Protein AF-A0A2D7KSW6-F1 (afdb_monomer)

pLDDT: mean 81.3, std 14.32, range [49.78, 95.94]

Radius of gyration: 23.63 Å; Cα contacts (8 Å, |Δi|>4): 72; chains: 1; bounding box: 65×26×35 Å

Mean predicted aligned error: 12.75 Å

Sequence (97 aa):
MSTINFFHNGEMIQIDESDPRHPNNDTTTPPVPPTEEESKAHELRTERNMELIETDWTQLPDVPDSIKNKYTTYRQELRDLSSVDGFPNVEMPTKPS

Secondary structure (DSSP, 8-state):
--EEEEEETTEEEEEETTSTTSTT-S---------HHHHHHHHHHHHHHHHHHHTGGGGSTTS-HHHHHHHHHHHHHHHHGGGSTTTTS-PPPPPP-

Structure (mmCIF, N/CA/C/O backbone):
data_AF-A0A2D7KSW6-F1
#
_entry.id   AF-A0A2D7KSW6-F1
#
loop_
_atom_site.group_PDB
_atom_site.id
_atom_site.type_symbol
_atom_site.label_atom_id
_atom_site.label_alt_id
_atom_site.label_comp_id
_atom_site.label_asym_id
_atom_site.label_entity_id
_atom_site.label_seq_id
_atom_site.pdbx_PDB_ins_code
_atom_site.Cartn_x
_atom_site.Cartn_y
_atom_site.Cartn_z
_atom_site.occupancy
_atom_site.B_iso_or_equiv
_atom_site.auth_seq_id
_atom_site.auth_comp_id
_atom_site.auth_asym_id
_atom_site.auth_atom_id
_atom_site.pdbx_PDB_model_num
ATOM 1 N N . MET A 1 1 ? -47.140 15.592 15.674 1.00 56.25 1 MET A N 1
ATOM 2 C CA . MET A 1 1 ? -46.507 14.319 15.283 1.00 56.25 1 MET A CA 1
ATOM 3 C C . MET A 1 1 ? -46.622 14.261 13.776 1.00 56.25 1 MET A C 1
ATOM 5 O O . MET A 1 1 ? -47.744 14.264 13.281 1.00 56.25 1 MET A O 1
ATOM 9 N N . SER A 1 2 ? -45.507 14.448 13.070 1.00 63.00 2 SER A N 1
ATOM 10 C CA . SER A 1 2 ? -45.495 14.530 11.608 1.00 63.00 2 SER A CA 1
ATOM 11 C C . SER A 1 2 ? -45.240 13.129 11.067 1.00 63.00 2 SER A C 1
ATOM 13 O O . SER A 1 2 ? -44.162 12.584 11.264 1.00 63.00 2 SER A O 1
ATOM 15 N N . THR A 1 3 ? -46.245 12.523 10.445 1.00 69.62 3 THR A N 1
ATOM 16 C CA . THR A 1 3 ? -46.170 11.154 9.918 1.00 69.62 3 THR A CA 1
ATOM 17 C C . THR A 1 3 ? -45.963 11.210 8.411 1.00 69.62 3 THR A C 1
ATOM 19 O O . THR A 1 3 ? -46.654 11.966 7.724 1.00 69.62 3 THR A O 1
ATOM 22 N N . ILE A 1 4 ? -45.034 10.411 7.883 1.00 70.00 4 ILE A N 1
ATOM 23 C CA . ILE A 1 4 ? -44.793 10.303 6.439 1.00 70.00 4 ILE A CA 1
ATOM 24 C C . ILE A 1 4 ? -45.295 8.940 5.956 1.00 70.00 4 ILE A C 1
ATOM 26 O O . ILE A 1 4 ? -45.103 7.919 6.615 1.00 70.00 4 ILE A O 1
ATOM 30 N N . ASN A 1 5 ? -45.957 8.919 4.798 1.00 78.06 5 ASN A N 1
ATOM 31 C CA . ASN A 1 5 ? -46.381 7.676 4.160 1.00 78.06 5 ASN A CA 1
ATOM 32 C C . ASN A 1 5 ? -45.243 7.126 3.292 1.00 78.06 5 ASN A C 1
ATOM 34 O O . ASN A 1 5 ? -44.769 7.817 2.389 1.00 78.06 5 ASN A O 1
ATOM 38 N N . PHE A 1 6 ? -44.849 5.881 3.536 1.00 69.44 6 PHE A N 1
ATOM 39 C CA . PHE A 1 6 ? -43.843 5.155 2.768 1.00 69.44 6 PHE A CA 1
ATOM 40 C C . PHE A 1 6 ? -44.455 3.913 2.124 1.00 69.44 6 PHE A C 1
ATOM 42 O O . PHE A 1 6 ? -45.229 3.194 2.747 1.00 69.44 6 PHE A O 1
ATOM 49 N N . PHE A 1 7 ? -44.096 3.640 0.872 1.00 64.00 7 PHE A N 1
ATOM 50 C CA . PHE A 1 7 ? -44.476 2.403 0.191 1.00 64.00 7 PHE A CA 1
ATOM 51 C C . PHE A 1 7 ? -43.414 1.329 0.449 1.00 64.00 7 PHE A C 1
ATOM 53 O O . PHE A 1 7 ? -42.261 1.496 0.049 1.00 64.00 7 PHE A O 1
ATOM 60 N N . HIS A 1 8 ? -43.795 0.213 1.076 1.00 63.00 8 HIS A N 1
ATOM 61 C CA . HIS A 1 8 ? -42.917 -0.942 1.283 1.00 63.00 8 HIS A CA 1
ATOM 62 C C . HIS A 1 8 ? -43.661 -2.242 0.955 1.00 63.00 8 HIS A C 1
ATOM 64 O O . HIS A 1 8 ? -44.750 -2.484 1.463 1.00 63.00 8 HIS A O 1
ATOM 70 N N . ASN A 1 9 ? -43.090 -3.072 0.074 1.00 61.66 9 ASN A N 1
ATOM 71 C CA . ASN A 1 9 ? -43.648 -4.365 -0.362 1.00 61.66 9 ASN A CA 1
ATOM 72 C C . ASN A 1 9 ? -45.110 -4.318 -0.852 1.00 61.66 9 ASN A C 1
ATOM 74 O O . ASN A 1 9 ? -45.858 -5.278 -0.696 1.00 61.66 9 ASN A O 1
ATOM 78 N N . GLY A 1 10 ? -45.510 -3.204 -1.472 1.00 74.19 10 GLY A N 1
ATOM 79 C CA . GLY A 1 10 ? -46.862 -3.015 -2.005 1.00 74.19 10 GLY A CA 1
ATOM 80 C C . GLY A 1 10 ? -47.887 -2.495 -0.994 1.00 74.19 10 GLY A C 1
ATOM 81 O O . GLY A 1 10 ? -49.043 -2.313 -1.367 1.00 74.19 10 GLY A O 1
ATOM 82 N N . GLU A 1 11 ? -47.477 -2.203 0.242 1.00 72.56 11 GLU A N 1
ATOM 83 C CA . GLU A 1 11 ? -48.334 -1.640 1.284 1.00 72.56 11 GLU A CA 1
ATOM 84 C C . GLU A 1 11 ? -47.872 -0.230 1.687 1.00 72.56 11 GLU A C 1
ATOM 86 O O . GLU A 1 11 ? -46.678 0.086 1.693 1.00 72.56 11 GLU A O 1
ATOM 91 N N . MET A 1 12 ? -48.844 0.633 1.993 1.00 72.62 12 MET A N 1
ATOM 92 C CA . MET A 1 12 ? -48.612 1.982 2.508 1.00 72.62 12 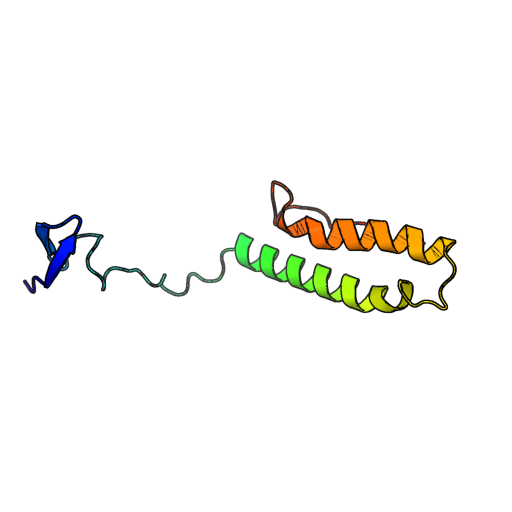MET A CA 1
ATOM 93 C C . MET A 1 12 ? -48.422 1.915 4.017 1.00 72.62 12 MET A C 1
ATOM 95 O O . MET A 1 12 ? -49.386 1.723 4.755 1.00 72.62 12 MET A O 1
ATOM 99 N N . ILE A 1 13 ? -47.187 2.103 4.470 1.00 76.19 13 ILE A N 1
ATOM 100 C CA . ILE A 1 13 ? -46.859 2.175 5.889 1.00 76.19 13 ILE A CA 1
ATOM 101 C C . ILE A 1 13 ? -46.728 3.633 6.329 1.00 76.19 13 ILE A C 1
ATOM 103 O O . ILE A 1 13 ? -46.120 4.463 5.653 1.00 76.19 13 ILE A O 1
ATOM 107 N N . GLN A 1 14 ? -47.319 3.946 7.477 1.00 76.69 14 GLN A N 1
ATOM 108 C CA . GLN A 1 14 ? -47.156 5.230 8.145 1.00 76.69 14 GLN A CA 1
ATOM 109 C C . GLN A 1 14 ? -45.995 5.125 9.117 1.00 76.69 14 GLN A C 1
ATOM 111 O O . GLN A 1 14 ? -46.070 4.368 10.084 1.00 76.69 14 GLN A O 1
ATOM 116 N N . ILE A 1 15 ? -44.932 5.876 8.849 1.00 68.31 15 ILE A N 1
ATOM 117 C CA . ILE A 1 15 ? -43.799 5.974 9.762 1.00 68.31 15 ILE A CA 1
ATOM 118 C C . ILE A 1 15 ? -43.842 7.331 10.450 1.00 68.31 15 ILE A C 1
ATOM 120 O O . ILE A 1 15 ? -43.928 8.387 9.815 1.00 68.31 15 ILE A O 1
ATOM 124 N N . ASP A 1 16 ? -43.865 7.276 11.774 1.00 72.19 16 ASP A N 1
ATOM 125 C CA . ASP A 1 16 ? -43.712 8.444 12.626 1.00 72.19 16 ASP A CA 1
ATOM 126 C C . ASP A 1 16 ? -42.225 8.793 12.765 1.00 72.19 16 ASP A C 1
ATOM 128 O O . ASP A 1 16 ? -41.349 7.964 12.523 1.0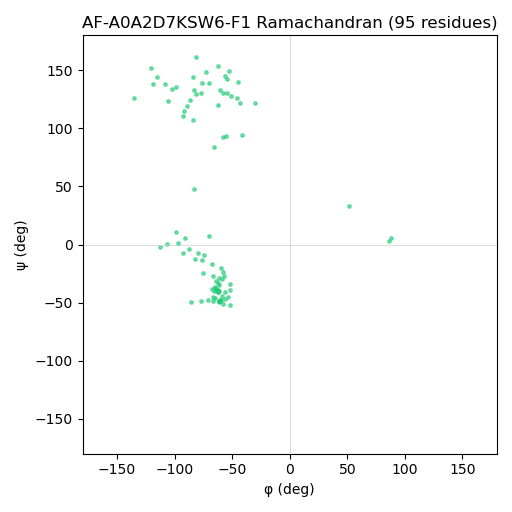0 72.19 16 ASP A O 1
ATOM 132 N N . GLU A 1 17 ? -41.940 10.019 13.184 1.00 65.94 17 GLU A N 1
ATOM 133 C CA . GLU A 1 17 ? -40.586 10.526 13.425 1.00 65.94 17 GLU A CA 1
ATOM 134 C C . GLU A 1 17 ? -39.828 9.713 14.497 1.00 65.94 17 GLU A C 1
ATOM 136 O O . GLU A 1 17 ? -38.600 9.705 14.523 1.00 65.94 17 GLU A O 1
ATOM 141 N N . SER A 1 18 ? -40.558 8.980 15.348 1.00 61.78 18 SER A N 1
ATOM 142 C CA . SER A 1 18 ? -40.015 8.039 16.335 1.00 61.78 18 SER A CA 1
ATOM 143 C C . SER A 1 18 ? -39.671 6.641 15.785 1.00 61.78 18 SER A C 1
ATOM 145 O O . SER A 1 18 ? -39.012 5.864 16.478 1.00 61.78 18 SER A O 1
ATOM 147 N N . ASP A 1 19 ? -40.098 6.295 14.564 1.00 66.44 19 ASP A N 1
ATOM 148 C CA . ASP A 1 19 ? -39.809 5.000 13.930 1.00 66.44 19 ASP A CA 1
ATOM 149 C C . ASP A 1 19 ? -38.364 4.994 13.414 1.00 66.44 19 ASP A C 1
ATOM 151 O O . ASP A 1 19 ? -38.044 5.926 12.685 1.00 66.44 19 ASP A O 1
ATOM 155 N N . PRO A 1 20 ? -37.524 3.970 13.701 1.00 63.88 20 PRO A N 1
ATOM 156 C CA . PRO A 1 20 ? -36.123 3.830 13.266 1.00 63.88 20 PRO A CA 1
ATOM 157 C C . PRO A 1 20 ? -35.929 3.554 11.761 1.00 63.88 20 PRO A C 1
ATOM 159 O O . PRO A 1 20 ? -34.806 3.373 11.310 1.00 63.88 20 PRO A O 1
ATOM 162 N N . ARG A 1 21 ? -36.991 3.615 10.949 1.00 64.69 21 ARG A N 1
ATOM 163 C CA . ARG A 1 21 ? -36.937 3.588 9.472 1.00 64.69 21 ARG A CA 1
ATOM 164 C C . ARG A 1 21 ? -37.358 4.903 8.803 1.00 64.69 21 ARG A C 1
ATOM 166 O O . ARG A 1 21 ? -37.363 4.989 7.578 1.00 64.69 21 ARG A O 1
ATOM 173 N N . HIS A 1 22 ? -37.759 5.908 9.583 1.00 66.38 22 HIS A N 1
ATOM 174 C CA . HIS A 1 22 ? -37.954 7.275 9.113 1.00 66.38 22 HIS A CA 1
ATOM 175 C C . HIS A 1 22 ? -36.724 7.787 8.334 1.00 66.38 22 HIS A C 1
ATOM 177 O O . HIS A 1 22 ? -35.623 7.769 8.860 1.00 66.38 22 HIS A O 1
ATOM 183 N N . PRO A 1 23 ? -36.864 8.314 7.107 1.00 61.56 23 PRO A N 1
ATOM 184 C CA . PRO A 1 23 ? -35.729 8.702 6.254 1.00 61.56 23 PRO A CA 1
ATOM 185 C C . PRO A 1 23 ? -34.801 9.742 6.901 1.00 61.56 23 PRO A C 1
ATOM 187 O O . PRO A 1 23 ? -33.639 9.839 6.534 1.00 61.56 23 PRO A O 1
ATOM 190 N N . ASN A 1 24 ? -35.309 10.517 7.866 1.00 58.69 24 ASN A N 1
ATOM 191 C CA . ASN A 1 24 ? -34.532 11.528 8.588 1.00 58.69 24 ASN A CA 1
ATOM 192 C C . ASN A 1 24 ? -33.902 10.991 9.883 1.00 58.69 24 ASN A C 1
ATOM 194 O O . ASN A 1 24 ? -33.160 11.718 10.534 1.00 58.69 24 ASN A O 1
ATOM 198 N N . ASN A 1 25 ? -34.236 9.762 10.291 1.00 54.94 25 ASN A N 1
ATOM 199 C CA . ASN A 1 25 ? -33.490 9.055 11.329 1.00 54.94 25 ASN A CA 1
ATOM 200 C C . ASN A 1 25 ? -32.326 8.265 10.761 1.00 54.94 25 ASN A C 1
ATOM 202 O O . ASN A 1 25 ? -31.632 7.629 11.565 1.00 54.94 25 ASN A O 1
ATOM 206 N N . ASP A 1 26 ? -32.186 8.241 9.421 1.00 54.75 26 ASP A N 1
ATOM 207 C CA . ASP A 1 26 ? -30.968 7.794 8.785 1.00 54.75 26 ASP A CA 1
ATOM 208 C C . ASP A 1 26 ? -29.927 8.727 9.355 1.00 54.75 26 ASP A C 1
ATOM 210 O O . ASP A 1 26 ? -29.746 9.886 8.969 1.00 54.75 26 ASP A O 1
ATOM 214 N N . THR A 1 27 ? -29.364 8.227 10.435 1.00 49.78 27 THR A N 1
ATOM 215 C CA . THR A 1 27 ? -28.222 8.743 11.104 1.00 49.78 27 THR A CA 1
ATOM 216 C C . THR A 1 27 ? -27.178 8.508 10.034 1.00 49.78 27 THR A C 1
ATOM 218 O O . THR A 1 27 ? -26.460 7.516 10.056 1.00 49.78 27 THR A O 1
ATOM 221 N N . THR A 1 28 ? -27.094 9.455 9.087 1.00 50.34 28 THR A N 1
ATOM 222 C CA . THR A 1 28 ? -25.814 10.053 8.764 1.00 50.34 28 THR A CA 1
ATOM 223 C C . THR A 1 28 ? -25.192 10.242 10.120 1.00 50.34 28 THR A C 1
ATOM 225 O O . THR A 1 28 ? -25.564 11.140 10.880 1.00 50.34 28 THR A O 1
ATOM 228 N N . THR A 1 29 ? -24.403 9.234 10.464 1.00 53.78 29 THR A N 1
ATOM 229 C CA . THR A 1 29 ? -23.580 9.113 11.636 1.00 53.78 29 THR A CA 1
ATOM 230 C C . THR A 1 29 ? -23.187 10.543 11.993 1.00 53.78 29 THR A C 1
ATOM 232 O O . THR A 1 29 ? -22.635 11.219 11.112 1.00 53.78 29 THR A O 1
ATOM 235 N N . PRO A 1 30 ? -23.492 11.076 13.204 1.00 52.44 30 PRO A N 1
ATOM 236 C CA . PRO A 1 30 ? -22.763 12.275 13.645 1.00 52.44 30 PRO A CA 1
ATOM 237 C C . PRO A 1 30 ? -21.297 11.990 13.320 1.00 52.44 30 PRO A C 1
ATOM 239 O O . PRO A 1 30 ? -20.967 10.818 13.461 1.00 52.44 30 PRO A O 1
ATOM 242 N N . PRO A 1 31 ? -20.448 12.914 12.824 1.00 57.75 31 PRO A N 1
ATOM 243 C CA . PRO A 1 31 ? -19.070 12.568 12.491 1.00 57.75 31 PRO A CA 1
ATOM 244 C C . PRO A 1 31 ? -18.443 11.972 13.748 1.00 57.75 31 PRO A C 1
ATOM 246 O O . PRO A 1 31 ? -18.019 12.695 14.648 1.00 57.75 31 PRO A O 1
ATOM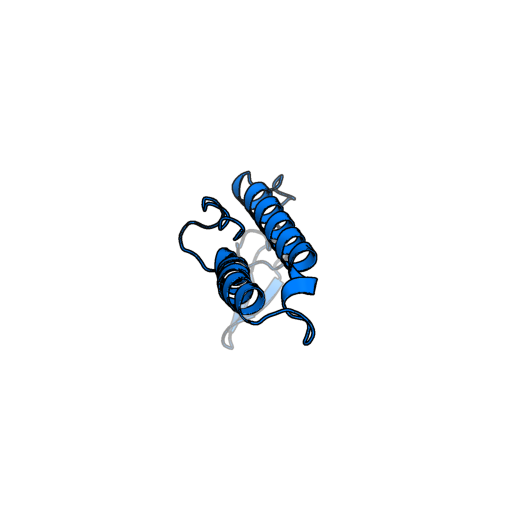 249 N N . VAL A 1 32 ? -18.499 10.644 13.858 1.00 56.16 32 VAL A N 1
ATOM 250 C CA . VAL A 1 32 ? -17.878 9.896 14.920 1.00 56.16 32 VAL A CA 1
ATOM 251 C C . VAL A 1 32 ? -16.436 10.261 14.637 1.00 56.16 32 VAL A C 1
ATOM 253 O O . VAL A 1 32 ? -16.009 10.114 13.483 1.00 56.16 32 VAL A O 1
ATOM 256 N N . PRO A 1 33 ? -15.724 10.888 15.592 1.00 58.06 33 PRO A N 1
ATOM 257 C CA . PRO A 1 33 ? -14.292 11.061 15.410 1.00 58.06 33 PRO A CA 1
ATOM 258 C C . PRO A 1 33 ? -13.788 9.701 14.930 1.00 58.06 33 PRO A C 1
ATOM 260 O O . PRO A 1 33 ? -14.201 8.717 15.554 1.00 58.06 33 PRO A O 1
ATOM 263 N N . PRO A 1 34 ? -13.069 9.637 13.788 1.00 60.84 34 PRO A N 1
ATOM 264 C CA . PRO A 1 34 ? -12.764 8.379 13.120 1.00 60.84 34 PRO A CA 1
ATOM 265 C C . PRO A 1 34 ? -12.370 7.391 14.196 1.00 60.84 34 PRO A C 1
ATOM 267 O O . PRO A 1 34 ? -11.511 7.706 15.029 1.00 60.84 34 PRO A O 1
ATOM 270 N N . THR A 1 35 ? -13.100 6.279 14.272 1.00 71.25 35 THR A N 1
ATOM 271 C CA . THR A 1 35 ? -12.808 5.288 15.309 1.00 71.25 35 THR A CA 1
ATOM 272 C C . THR A 1 35 ? -11.320 4.942 15.215 1.00 71.25 35 THR A C 1
ATOM 274 O O . THR A 1 35 ? -10.727 5.041 14.139 1.00 71.25 35 THR A O 1
ATOM 277 N N . GLU A 1 36 ? -10.670 4.595 16.326 1.00 77.62 36 GLU A N 1
ATOM 278 C CA . GLU A 1 36 ? -9.226 4.301 16.312 1.00 77.62 36 GLU A CA 1
ATOM 279 C C . GLU A 1 36 ? -8.874 3.261 15.227 1.00 77.62 36 GLU A C 1
ATOM 281 O O . GLU A 1 36 ? -7.864 3.381 14.532 1.00 77.62 36 GLU A O 1
ATOM 286 N N . GLU A 1 37 ? -9.790 2.319 14.986 1.00 80.81 37 GLU A N 1
ATOM 287 C CA . GLU A 1 37 ? -9.732 1.360 13.885 1.00 80.81 37 GLU A CA 1
ATOM 288 C C . GLU A 1 37 ? -9.832 2.020 12.499 1.00 80.81 37 GLU A C 1
ATOM 290 O O . GLU A 1 37 ? -9.029 1.718 11.622 1.00 80.81 37 GLU A O 1
ATOM 295 N N . GLU A 1 38 ? -10.752 2.956 12.265 1.00 84.31 38 GLU A N 1
ATOM 296 C CA . GLU A 1 38 ? -10.832 3.682 10.989 1.00 84.31 38 GLU A CA 1
ATOM 297 C C . GLU A 1 38 ? -9.594 4.543 10.707 1.00 84.31 38 GLU A C 1
ATOM 299 O O . GLU A 1 38 ? -9.131 4.573 9.563 1.00 84.31 38 GLU A O 1
ATOM 304 N N . SER A 1 39 ? -9.027 5.204 11.725 1.00 86.00 39 SER A N 1
ATOM 305 C CA . SER A 1 39 ? -7.775 5.962 11.571 1.00 86.00 39 SER A CA 1
ATOM 306 C C . SER A 1 39 ? -6.635 5.034 11.166 1.00 86.00 39 SER A C 1
ATOM 308 O O . SER A 1 39 ? -5.961 5.270 10.162 1.00 86.00 39 SER A O 1
ATOM 310 N N . LYS A 1 40 ? -6.482 3.912 11.877 1.00 87.62 40 LYS A N 1
ATOM 311 C CA . LYS A 1 40 ? -5.462 2.906 11.572 1.00 87.62 40 LYS A CA 1
ATOM 312 C C . LYS A 1 40 ? -5.657 2.292 10.185 1.00 87.62 40 LYS A C 1
ATOM 314 O O . LYS A 1 40 ? -4.700 2.117 9.437 1.00 87.62 40 LYS A O 1
ATOM 319 N N . ALA A 1 41 ? -6.899 2.014 9.795 1.00 88.81 41 ALA A N 1
ATOM 320 C CA . ALA A 1 41 ? -7.232 1.543 8.455 1.00 88.81 41 ALA A CA 1
ATOM 321 C C . ALA A 1 41 ? -6.861 2.559 7.371 1.00 88.81 41 ALA A C 1
ATOM 323 O O . ALA A 1 41 ? -6.387 2.177 6.297 1.00 88.81 41 ALA A O 1
ATOM 324 N N . HIS A 1 42 ? -7.089 3.846 7.627 1.00 90.31 42 HIS A N 1
ATOM 325 C CA . HIS A 1 42 ? -6.716 4.918 6.715 1.00 90.31 42 HIS A CA 1
ATOM 326 C C . HIS A 1 42 ? -5.191 5.044 6.581 1.00 90.31 42 HIS A C 1
ATOM 328 O O . HIS A 1 42 ? -4.680 5.125 5.460 1.00 90.31 42 HIS A O 1
ATOM 33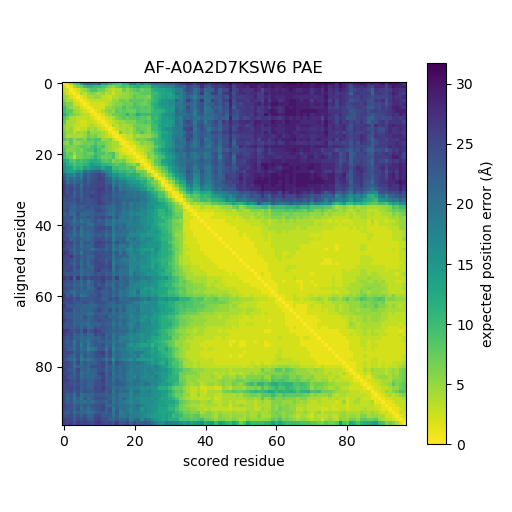4 N N . GLU A 1 43 ? -4.465 5.005 7.698 1.00 90.94 43 GLU A N 1
ATOM 335 C CA . GLU A 1 43 ? -2.998 5.011 7.730 1.00 90.94 43 GLU A CA 1
ATOM 336 C C . GLU A 1 43 ? -2.422 3.829 6.947 1.00 90.94 43 GLU A C 1
ATOM 338 O O . GLU A 1 43 ? -1.658 4.039 6.005 1.00 90.94 43 GLU A O 1
ATOM 343 N N . LEU A 1 44 ? -2.886 2.605 7.222 1.00 92.25 44 LEU A N 1
ATOM 344 C CA . LEU A 1 44 ? -2.398 1.397 6.551 1.00 92.25 44 LEU A CA 1
ATOM 345 C C . LEU A 1 44 ? -2.669 1.420 5.038 1.00 92.25 44 LEU A C 1
ATOM 347 O O . LEU A 1 44 ? -1.832 1.016 4.233 1.00 92.25 44 LEU A O 1
ATOM 351 N N . ARG A 1 45 ? -3.837 1.928 4.612 1.00 93.31 45 ARG A N 1
ATOM 352 C CA . ARG A 1 45 ? -4.156 2.113 3.181 1.00 93.31 45 ARG A CA 1
ATOM 353 C C . ARG A 1 45 ? -3.252 3.149 2.526 1.00 93.31 45 ARG A C 1
ATOM 355 O O . ARG A 1 45 ? -2.894 2.978 1.361 1.00 93.31 45 ARG A O 1
ATOM 362 N N . THR A 1 46 ? -2.919 4.212 3.252 1.00 93.94 46 THR A N 1
ATOM 363 C CA . THR A 1 46 ? -2.021 5.270 2.778 1.00 93.94 46 THR A CA 1
ATOM 364 C C . THR A 1 46 ? -0.610 4.725 2.608 1.00 93.94 46 THR A C 1
ATOM 366 O O . THR A 1 46 ? -0.033 4.878 1.535 1.00 93.94 46 THR A O 1
ATOM 369 N N . GLU A 1 47 ? -0.093 4.015 3.609 1.00 94.12 47 GLU A N 1
ATOM 370 C CA . GLU A 1 47 ? 1.225 3.377 3.573 1.00 94.12 47 GLU A CA 1
ATOM 371 C C . GLU A 1 47 ? 1.329 2.352 2.438 1.00 94.12 47 GLU A C 1
ATOM 373 O O . GLU A 1 47 ? 2.224 2.440 1.600 1.00 94.12 47 GLU A O 1
ATOM 378 N N . ARG A 1 48 ? 0.337 1.463 2.303 1.00 95.19 48 ARG A N 1
ATOM 379 C CA . ARG A 1 48 ? 0.243 0.527 1.172 1.00 95.19 48 ARG A CA 1
ATOM 380 C C . ARG A 1 48 ? 0.315 1.248 -0.177 1.00 95.19 48 ARG A C 1
ATOM 382 O O . ARG A 1 48 ? 0.990 0.787 -1.097 1.00 95.19 48 ARG A O 1
ATOM 389 N N . ASN A 1 49 ? -0.419 2.351 -0.331 1.00 95.50 49 ASN A N 1
ATOM 390 C CA . ASN A 1 49 ? -0.416 3.111 -1.580 1.00 95.50 49 ASN A CA 1
ATOM 391 C C . ASN A 1 49 ? 0.958 3.740 -1.849 1.00 95.50 49 ASN A C 1
ATOM 393 O O . ASN A 1 49 ? 1.407 3.723 -2.993 1.00 95.50 49 ASN A O 1
ATOM 397 N N . MET A 1 50 ? 1.628 4.252 -0.814 1.00 95.38 50 MET A N 1
ATOM 398 C CA . MET A 1 50 ? 2.985 4.793 -0.916 1.00 95.38 50 MET A CA 1
ATOM 399 C C . MET A 1 50 ? 3.982 3.726 -1.376 1.00 95.38 50 MET A C 1
ATOM 401 O O . MET A 1 50 ? 4.687 3.951 -2.357 1.00 95.38 50 MET A O 1
ATOM 405 N N . GLU A 1 51 ? 3.974 2.541 -0.762 1.00 94.75 51 GLU A N 1
ATOM 406 C CA . GLU A 1 51 ? 4.856 1.429 -1.150 1.00 94.75 51 GLU A CA 1
ATOM 407 C C . GLU A 1 51 ? 4.584 0.945 -2.582 1.00 94.75 51 GLU A C 1
ATOM 409 O O . GLU A 1 51 ? 5.508 0.674 -3.354 1.00 94.75 51 GLU A O 1
ATOM 414 N N . LEU A 1 52 ? 3.315 0.884 -3.001 1.00 95.25 52 LEU A N 1
ATOM 415 C CA . LEU A 1 52 ? 2.954 0.519 -4.376 1.00 95.25 52 LEU A CA 1
ATOM 416 C C . LEU A 1 52 ? 3.456 1.522 -5.422 1.00 95.25 52 LEU A C 1
ATOM 418 O O . LEU A 1 52 ? 3.722 1.098 -6.550 1.00 95.25 52 LEU A O 1
ATOM 422 N N . ILE A 1 53 ? 3.545 2.808 -5.065 1.00 95.94 53 ILE A N 1
ATOM 423 C CA . ILE A 1 53 ? 4.093 3.878 -5.911 1.00 95.94 53 ILE A CA 1
ATOM 424 C C . ILE A 1 53 ? 5.621 3.810 -5.912 1.00 95.94 53 ILE A C 1
ATOM 426 O O . ILE A 1 53 ? 6.233 3.813 -6.979 1.00 95.94 53 ILE A O 1
ATOM 430 N N . GLU A 1 54 ? 6.246 3.702 -4.738 1.00 95.25 54 GLU A N 1
ATOM 431 C CA . GLU A 1 54 ? 7.705 3.645 -4.609 1.00 95.25 54 GLU A CA 1
ATOM 432 C C . GLU A 1 54 ? 8.289 2.428 -5.330 1.00 95.25 54 GLU A C 1
ATOM 434 O O . GLU A 1 54 ? 9.363 2.501 -5.923 1.00 95.25 54 GLU A O 1
ATOM 439 N N . THR A 1 55 ? 7.572 1.307 -5.324 1.00 95.00 55 THR A N 1
ATOM 440 C CA . THR A 1 55 ? 7.997 0.074 -5.997 1.00 95.00 55 THR A CA 1
ATOM 441 C C . THR A 1 55 ? 7.500 -0.045 -7.435 1.00 95.00 55 THR A C 1
ATOM 443 O O . THR A 1 55 ? 7.741 -1.070 -8.076 1.00 95.00 55 THR A O 1
ATOM 446 N N . ASP A 1 56 ? 6.843 0.977 -7.993 1.00 94.12 56 ASP A N 1
ATOM 447 C CA . ASP A 1 56 ? 6.265 0.882 -9.336 1.00 94.12 56 ASP A CA 1
ATOM 448 C C . ASP A 1 56 ? 7.327 0.714 -10.431 1.00 94.12 56 ASP A C 1
ATOM 450 O O . ASP A 1 56 ? 7.162 -0.104 -11.340 1.00 94.12 56 ASP A O 1
ATOM 454 N N . TRP A 1 57 ? 8.481 1.374 -10.270 1.00 94.06 57 TRP A N 1
ATOM 455 C CA . TRP A 1 57 ? 9.605 1.280 -11.208 1.00 94.06 57 TRP A CA 1
ATOM 456 C C . TRP A 1 57 ? 10.104 -0.157 -11.410 1.00 94.06 57 TRP A C 1
ATOM 458 O O . TRP A 1 57 ? 10.606 -0.481 -12.481 1.00 94.06 57 TRP A O 1
ATOM 468 N N . THR A 1 58 ? 9.929 -1.039 -10.419 1.00 94.19 58 THR A N 1
ATOM 469 C CA . THR A 1 58 ? 10.395 -2.438 -10.466 1.00 94.19 58 THR A CA 1
ATOM 470 C C . THR A 1 58 ? 9.658 -3.289 -11.501 1.00 94.19 58 THR A C 1
ATOM 472 O O . THR A 1 58 ? 10.126 -4.368 -11.861 1.00 94.19 58 THR A O 1
ATOM 475 N N . GLN A 1 59 ? 8.499 -2.827 -11.983 1.00 94.12 59 GLN A N 1
ATOM 476 C CA . GLN A 1 59 ? 7.680 -3.553 -12.956 1.00 94.12 59 GLN A CA 1
ATOM 477 C C . GLN A 1 59 ? 7.902 -3.090 -14.402 1.00 94.12 59 GLN A C 1
ATOM 479 O O . GLN A 1 59 ? 7.285 -3.635 -15.319 1.00 94.12 59 GLN A O 1
ATOM 484 N N . LEU A 1 60 ? 8.804 -2.133 -14.634 1.00 94.94 60 LEU A N 1
ATOM 485 C CA . LEU A 1 60 ? 9.155 -1.675 -15.977 1.00 94.94 60 LEU A CA 1
ATOM 486 C C . LEU A 1 60 ? 9.786 -2.805 -16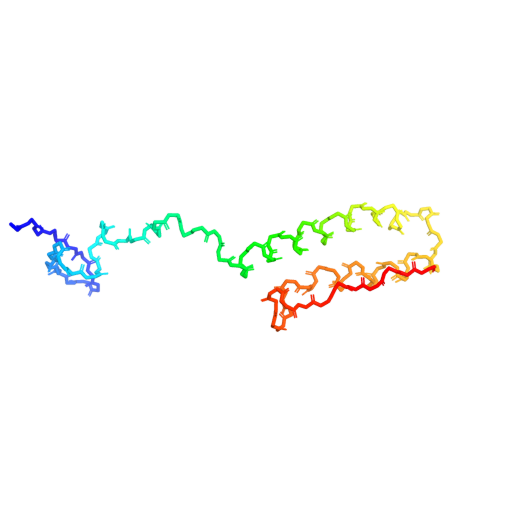.822 1.00 94.94 60 LEU A C 1
ATOM 488 O O . LEU A 1 60 ? 10.363 -3.757 -16.282 1.00 94.94 60 LEU A O 1
ATOM 492 N N . PRO A 1 61 ? 9.676 -2.747 -18.163 1.00 93.88 61 PRO A N 1
ATOM 493 C CA . PRO A 1 61 ? 10.241 -3.769 -19.049 1.00 93.88 61 PRO A CA 1
ATOM 494 C C . PRO A 1 61 ? 11.768 -3.879 -18.941 1.00 93.88 61 PRO A C 1
ATOM 496 O O . PRO A 1 61 ? 12.291 -4.976 -19.096 1.00 93.88 61 PRO A O 1
ATOM 499 N N . ASP A 1 62 ? 12.452 -2.784 -18.602 1.00 94.44 62 ASP A N 1
ATOM 500 C CA . ASP A 1 62 ? 13.918 -2.716 -18.513 1.00 94.44 62 ASP A CA 1
ATOM 501 C C . ASP A 1 62 ? 14.492 -3.298 -17.206 1.00 94.44 62 ASP A C 1
ATOM 503 O O . ASP A 1 62 ? 15.709 -3.410 -17.050 1.00 94.44 62 ASP A O 1
ATOM 507 N N . VAL A 1 63 ? 13.638 -3.665 -16.245 1.00 93.50 63 VAL A N 1
ATOM 508 C CA . VAL A 1 63 ? 14.071 -4.223 -14.958 1.00 93.50 63 VAL A CA 1
ATOM 509 C C . VAL A 1 63 ? 14.341 -5.726 -15.089 1.00 93.50 63 VAL A C 1
ATOM 511 O O . VAL A 1 63 ? 13.479 -6.445 -15.600 1.00 93.50 63 VAL A O 1
ATOM 514 N N . PRO A 1 64 ? 15.484 -6.230 -14.578 1.00 94.69 64 PRO A N 1
ATOM 515 C CA . PRO A 1 64 ? 15.786 -7.657 -14.563 1.00 94.69 64 PRO A CA 1
ATOM 516 C C . PRO A 1 64 ? 14.694 -8.495 -13.888 1.00 94.69 64 PRO A C 1
ATOM 518 O O . PRO A 1 64 ? 14.179 -8.124 -12.830 1.00 94.69 64 PRO A O 1
ATOM 521 N N . ASP A 1 65 ? 14.423 -9.684 -14.430 1.00 93.00 65 ASP A N 1
ATOM 522 C CA . ASP A 1 65 ? 13.386 -10.587 -13.908 1.00 93.00 65 ASP A CA 1
ATOM 523 C C . ASP A 1 65 ? 13.612 -10.992 -12.444 1.00 93.00 65 ASP A C 1
ATOM 525 O O . ASP A 1 65 ? 12.660 -11.204 -11.696 1.00 93.00 65 ASP A O 1
ATOM 529 N N . SER A 1 66 ? 14.871 -11.050 -11.998 1.00 91.75 66 SER A N 1
ATOM 530 C CA . SER A 1 66 ? 15.218 -11.344 -10.602 1.00 91.75 66 SER A CA 1
ATOM 531 C C . SER A 1 66 ? 14.681 -10.303 -9.617 1.00 91.75 66 SER A C 1
ATOM 533 O O . SER A 1 66 ? 14.333 -10.657 -8.491 1.00 91.75 66 SER A O 1
ATOM 535 N N . ILE A 1 67 ? 14.597 -9.037 -10.033 1.00 92.19 67 ILE A N 1
ATOM 536 C CA . ILE A 1 67 ? 14.015 -7.945 -9.249 1.00 92.19 67 ILE A CA 1
ATOM 537 C C . ILE A 1 67 ? 12.506 -7.924 -9.483 1.00 92.19 67 ILE A C 1
ATOM 539 O O . ILE A 1 67 ? 11.742 -7.945 -8.519 1.00 92.19 67 ILE A O 1
ATOM 543 N N . LYS A 1 68 ? 12.070 -7.963 -10.749 1.00 93.75 68 LYS A N 1
ATOM 544 C CA . LYS A 1 68 ? 10.650 -7.907 -11.115 1.00 93.75 68 LYS A CA 1
ATOM 545 C C . LYS A 1 68 ? 9.832 -8.951 -10.361 1.00 93.75 68 LYS A C 1
ATOM 547 O O . LYS A 1 68 ? 8.895 -8.569 -9.671 1.00 93.75 68 LYS A O 1
ATOM 552 N N . ASN A 1 69 ? 10.242 -10.220 -10.402 1.00 92.81 69 ASN A N 1
ATOM 553 C CA . ASN A 1 69 ? 9.506 -11.326 -9.785 1.00 92.81 69 ASN A CA 1
ATOM 554 C C . ASN A 1 69 ? 9.379 -11.180 -8.261 1.00 92.81 69 ASN A C 1
ATOM 556 O O . ASN A 1 69 ? 8.304 -11.419 -7.717 1.00 92.81 69 ASN A O 1
ATOM 560 N N . LYS A 1 70 ? 10.444 -10.741 -7.571 1.00 93.00 70 LYS A N 1
ATOM 561 C CA . LYS A 1 70 ? 10.403 -10.479 -6.119 1.00 93.00 70 LYS A CA 1
ATOM 562 C C . LYS A 1 70 ? 9.371 -9.403 -5.785 1.00 93.00 70 LYS A C 1
ATOM 564 O O . LYS A 1 70 ? 8.555 -9.574 -4.882 1.00 93.00 70 LYS A O 1
ATOM 569 N N . TYR A 1 71 ? 9.402 -8.304 -6.534 1.00 95.00 71 TYR A N 1
ATOM 570 C CA . TYR A 1 71 ? 8.497 -7.185 -6.311 1.00 95.00 71 TYR A CA 1
ATOM 571 C C . TYR A 1 71 ? 7.071 -7.464 -6.799 1.00 95.00 71 TYR A C 1
ATOM 573 O O . TYR A 1 71 ? 6.136 -6.889 -6.255 1.00 95.00 71 TYR A O 1
ATOM 581 N N . THR A 1 72 ? 6.861 -8.364 -7.764 1.00 94.88 72 THR A N 1
ATOM 582 C CA . THR A 1 72 ? 5.515 -8.782 -8.182 1.00 94.88 72 THR A CA 1
ATOM 583 C C . THR A 1 72 ? 4.768 -9.441 -7.023 1.00 94.88 72 THR A C 1
ATOM 585 O O . THR A 1 72 ? 3.647 -9.028 -6.731 1.00 94.88 72 THR A O 1
ATOM 588 N N . THR A 1 73 ? 5.394 -10.397 -6.325 1.00 92.94 73 THR A N 1
ATOM 589 C CA . THR A 1 73 ? 4.796 -11.043 -5.142 1.00 92.94 73 THR A CA 1
ATOM 590 C C . THR A 1 73 ? 4.536 -10.029 -4.032 1.00 92.94 73 THR A C 1
ATOM 592 O O . THR A 1 73 ? 3.411 -9.920 -3.557 1.00 92.94 73 THR A O 1
ATOM 595 N N . TYR A 1 74 ? 5.536 -9.206 -3.702 1.00 95.12 74 TYR A N 1
ATOM 596 C CA . TYR A 1 74 ? 5.411 -8.157 -2.686 1.00 95.12 74 TYR A CA 1
ATOM 597 C C . TYR A 1 74 ? 4.254 -7.180 -2.972 1.00 95.12 74 TYR A C 1
ATOM 599 O O . TYR A 1 74 ? 3.421 -6.902 -2.112 1.00 95.12 74 TYR A O 1
ATOM 607 N N . ARG A 1 75 ? 4.143 -6.685 -4.213 1.00 95.31 75 ARG A N 1
ATOM 608 C CA . ARG A 1 75 ? 3.058 -5.774 -4.616 1.00 95.31 75 ARG A CA 1
ATOM 609 C C . ARG A 1 75 ? 1.690 -6.454 -4.607 1.00 95.31 75 ARG A C 1
ATOM 611 O O . ARG A 1 75 ? 0.686 -5.760 -4.459 1.00 95.31 75 ARG A O 1
ATOM 618 N N . GLN A 1 76 ? 1.632 -7.770 -4.797 1.00 94.44 76 GLN A N 1
ATOM 619 C CA . GLN A 1 76 ? 0.386 -8.522 -4.686 1.00 94.44 76 GLN A CA 1
ATOM 620 C C . GLN A 1 76 ? -0.065 -8.607 -3.225 1.00 94.44 76 GLN A C 1
ATOM 622 O O . GLN A 1 76 ? -1.191 -8.223 -2.927 1.00 94.44 76 GLN A O 1
ATOM 627 N N . GLU A 1 77 ? 0.840 -8.963 -2.311 1.00 94.06 77 GLU A N 1
ATOM 628 C CA . GLU A 1 77 ? 0.572 -8.984 -0.865 1.00 94.06 77 GLU A CA 1
ATOM 629 C C . GLU A 1 77 ? 0.096 -7.616 -0.350 1.00 94.06 77 GLU A C 1
ATOM 631 O O . GLU A 1 77 ? -0.875 -7.533 0.401 1.00 94.06 77 GLU A O 1
ATOM 636 N N . LEU A 1 78 ? 0.708 -6.522 -0.826 1.00 94.25 78 LEU A N 1
ATOM 637 C CA . LEU A 1 78 ? 0.254 -5.164 -0.516 1.00 94.25 78 LEU A CA 1
ATOM 638 C C . LEU A 1 78 ? -1.191 -4.906 -0.965 1.00 94.25 78 LEU A C 1
ATOM 640 O O . LEU A 1 78 ? -1.966 -4.304 -0.224 1.00 94.25 78 LEU A O 1
ATOM 644 N N . ARG A 1 79 ? -1.580 -5.328 -2.175 1.00 93.69 79 ARG A N 1
ATOM 645 C CA . ARG A 1 79 ? -2.952 -5.127 -2.682 1.00 93.69 79 ARG A CA 1
ATOM 646 C C . ARG A 1 79 ? -3.970 -5.952 -1.906 1.00 93.69 79 ARG A C 1
ATOM 648 O O . ARG A 1 79 ? -5.055 -5.446 -1.619 1.00 93.69 79 ARG A O 1
ATOM 655 N N . ASP A 1 80 ? -3.590 -7.167 -1.535 1.00 94.19 80 ASP A N 1
ATOM 656 C CA . ASP A 1 80 ? -4.459 -8.101 -0.826 1.00 94.19 80 ASP A CA 1
ATOM 657 C C . ASP A 1 80 ? -4.611 -7.744 0.665 1.00 94.19 80 ASP A C 1
ATOM 659 O O . ASP A 1 80 ? -5.555 -8.199 1.308 1.00 94.19 80 ASP A O 1
ATOM 663 N N . LEU A 1 81 ? -3.770 -6.848 1.203 1.00 90.94 81 LEU A N 1
ATOM 664 C CA . LEU A 1 81 ? -3.747 -6.430 2.613 1.00 90.94 81 LEU A CA 1
ATOM 665 C C . LEU A 1 81 ? -5.111 -5.980 3.164 1.00 90.94 81 LEU A C 1
ATOM 667 O O . LEU A 1 81 ? -5.453 -6.285 4.302 1.00 90.94 81 LEU A O 1
ATOM 671 N N . SER A 1 82 ? -5.917 -5.265 2.369 1.00 86.69 82 SER A N 1
ATOM 672 C CA . SER A 1 82 ? -7.247 -4.797 2.803 1.00 86.69 82 SER A CA 1
ATOM 673 C C . SER A 1 82 ? -8.317 -5.888 2.852 1.00 86.69 82 SER A C 1
ATOM 675 O O . SER A 1 82 ? -9.420 -5.629 3.327 1.00 86.69 82 SER A O 1
ATOM 677 N N . SER A 1 83 ? -8.011 -7.075 2.335 1.00 89.75 83 SER A N 1
ATOM 678 C CA . SER A 1 83 ? -8.892 -8.244 2.325 1.00 89.75 83 SER A CA 1
ATOM 679 C C . SER A 1 83 ? -8.462 -9.313 3.331 1.00 89.75 83 SER A C 1
ATOM 681 O O . SER A 1 83 ? -9.110 -10.351 3.413 1.00 89.75 83 SER A O 1
ATOM 683 N N . VAL A 1 84 ? -7.387 -9.071 4.088 1.00 89.94 84 VAL A N 1
ATOM 684 C CA . VAL A 1 84 ? -6.902 -9.977 5.133 1.00 89.94 84 VAL A CA 1
ATOM 685 C C . VAL A 1 84 ? -7.786 -9.876 6.376 1.00 89.94 84 VAL A C 1
ATOM 687 O O . VAL A 1 84 ? -8.162 -8.782 6.809 1.00 89.94 84 VAL A O 1
ATOM 690 N N . ASP A 1 85 ? -8.079 -11.027 6.979 1.00 86.56 85 ASP A N 1
ATOM 691 C CA . ASP A 1 85 ? -8.789 -11.106 8.252 1.00 86.56 85 ASP A CA 1
ATOM 692 C C . ASP A 1 85 ? -8.033 -10.344 9.349 1.00 86.56 85 ASP A C 1
ATOM 694 O O . ASP A 1 85 ? -6.833 -10.525 9.554 1.00 86.56 85 ASP A O 1
ATOM 698 N N . GLY A 1 86 ? -8.749 -9.488 10.077 1.00 81.12 86 GLY A N 1
ATOM 699 C CA . GLY A 1 86 ? -8.160 -8.665 11.132 1.00 81.12 86 GLY A CA 1
ATOM 700 C C . GLY A 1 86 ? 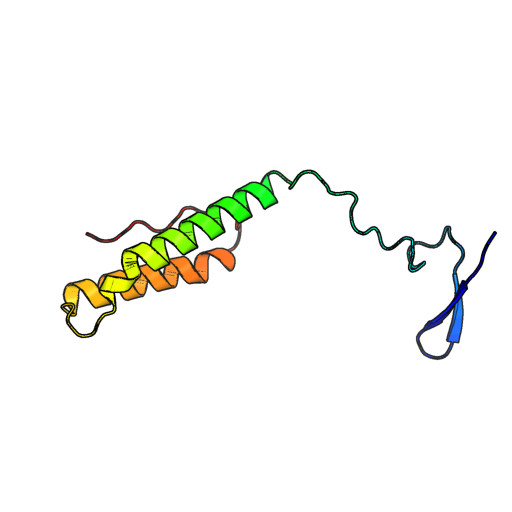-7.603 -7.324 10.659 1.00 81.12 86 GLY A C 1
ATOM 701 O O . GLY A 1 86 ? -7.054 -6.595 11.482 1.00 81.12 86 GLY A O 1
ATOM 702 N N . PHE A 1 87 ? -7.773 -6.943 9.386 1.00 84.94 87 PHE A N 1
ATOM 703 C CA . PHE A 1 87 ? -7.534 -5.565 8.949 1.00 84.94 87 PHE A CA 1
ATOM 704 C C . PHE A 1 87 ? -8.357 -4.583 9.812 1.00 84.94 87 PHE A C 1
ATOM 706 O O . PHE A 1 87 ? -9.563 -4.790 9.969 1.00 84.94 87 PHE A O 1
ATOM 713 N 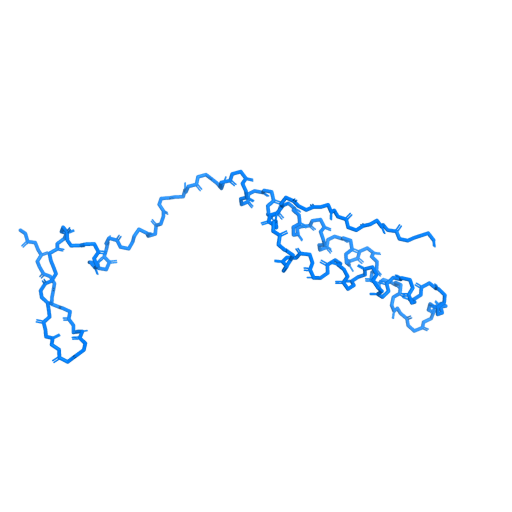N . PRO A 1 88 ? -7.747 -3.513 10.365 1.00 84.69 88 PRO A N 1
ATOM 714 C CA . PRO A 1 88 ? -6.412 -2.966 10.071 1.00 84.69 88 PRO A CA 1
ATOM 715 C C . PRO A 1 88 ? -5.292 -3.375 11.048 1.00 84.69 88 PRO A C 1
ATOM 717 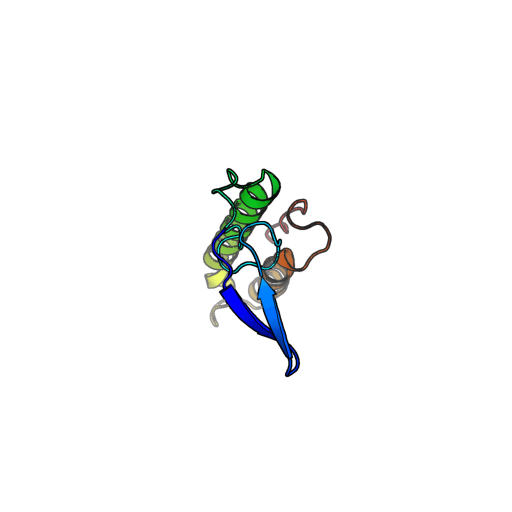O O . PRO A 1 88 ? -4.202 -2.808 11.017 1.00 84.69 88 PRO A O 1
ATOM 720 N N . ASN A 1 89 ? -5.528 -4.341 11.934 1.00 87.62 89 ASN A N 1
ATOM 721 C CA . ASN A 1 89 ? -4.546 -4.875 12.884 1.00 87.62 89 ASN A CA 1
ATOM 722 C C . ASN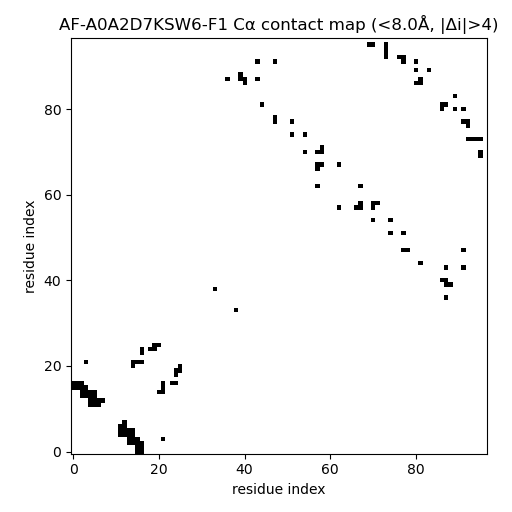 A 1 89 ? -3.642 -5.947 12.248 1.00 87.62 89 ASN A C 1
ATOM 724 O O . ASN A 1 89 ? -3.440 -7.016 12.818 1.00 87.62 89 ASN A O 1
ATOM 728 N N . VAL A 1 90 ? -3.098 -5.652 11.068 1.00 88.44 90 VAL A N 1
ATOM 729 C CA . VAL A 1 90 ? -2.199 -6.539 10.315 1.00 88.44 90 VAL A CA 1
ATOM 730 C C . VAL A 1 90 ? -0.853 -5.857 10.091 1.00 88.44 90 VAL A C 1
ATOM 732 O O . VAL A 1 90 ? -0.776 -4.629 10.051 1.00 88.44 90 VAL A O 1
ATOM 735 N N . GLU A 1 91 ? 0.211 -6.646 9.964 1.00 89.00 91 GLU A N 1
ATOM 736 C CA . GLU A 1 91 ? 1.550 -6.127 9.672 1.00 89.00 91 GLU A CA 1
ATOM 737 C C . GLU A 1 91 ? 1.741 -5.905 8.167 1.00 89.00 91 GLU A C 1
ATOM 739 O O . GLU A 1 91 ? 1.234 -6.667 7.340 1.00 89.00 91 GLU A O 1
ATOM 744 N N . MET A 1 92 ? 2.481 -4.852 7.813 1.00 87.62 92 MET A N 1
ATOM 745 C CA . MET A 1 92 ? 2.831 -4.562 6.425 1.00 87.62 92 MET A CA 1
ATOM 746 C C . MET A 1 92 ? 3.843 -5.604 5.913 1.00 87.62 92 MET A C 1
ATOM 748 O O . MET A 1 92 ? 4.782 -5.943 6.640 1.00 87.62 92 MET A O 1
ATOM 752 N N . PRO A 1 93 ? 3.712 -6.095 4.667 1.00 90.75 93 PRO A N 1
ATOM 753 C CA . PRO A 1 93 ? 4.711 -6.967 4.066 1.00 90.75 93 PRO A CA 1
ATOM 754 C C . PRO A 1 93 ? 6.097 -6.312 4.071 1.00 90.75 93 PRO A C 1
ATOM 756 O O . PRO A 1 93 ? 6.239 -5.103 3.869 1.00 90.75 93 PRO A O 1
ATOM 759 N N . THR A 1 94 ? 7.148 -7.110 4.259 1.00 90.12 94 THR A N 1
ATOM 760 C CA . THR A 1 94 ? 8.526 -6.606 4.254 1.00 90.12 94 THR A CA 1
ATOM 761 C C . THR A 1 94 ? 9.043 -6.442 2.833 1.00 90.12 94 THR A C 1
ATOM 763 O O . THR A 1 94 ? 8.999 -7.384 2.037 1.00 90.12 94 THR A O 1
ATOM 766 N N . LYS A 1 95 ? 9.595 -5.267 2.528 1.00 88.56 95 LYS A N 1
ATOM 767 C CA . LYS A 1 95 ? 10.173 -4.971 1.217 1.00 88.56 95 LYS A CA 1
ATOM 768 C C . LYS A 1 95 ? 11.337 -5.922 0.882 1.00 88.56 95 LYS A C 1
ATOM 770 O O . LYS A 1 95 ? 12.217 -6.124 1.723 1.00 88.56 95 LYS A O 1
ATOM 775 N N . PRO A 1 96 ? 11.378 -6.493 -0.334 1.00 85.69 96 PRO A N 1
ATOM 776 C CA . PRO A 1 96 ? 12.462 -7.377 -0.750 1.00 85.69 96 PRO A CA 1
ATOM 777 C C . PRO A 1 96 ? 13.769 -6.610 -1.028 1.00 85.69 96 PRO A C 1
ATOM 779 O O . PRO A 1 96 ? 13.742 -5.473 -1.505 1.00 85.69 96 PRO A O 1
ATOM 782 N N . SER A 1 97 ? 14.912 -7.262 -0.770 1.00 76.25 97 SER A N 1
ATOM 783 C CA . SER A 1 97 ? 16.267 -6.759 -1.064 1.00 76.25 97 SER A CA 1
ATOM 784 C C . SER A 1 97 ? 16.779 -7.080 -2.466 1.00 76.25 97 SER A C 1
ATOM 786 O O . SER A 1 97 ? 16.375 -8.116 -3.066 1.00 76.25 97 SER A O 1
#

Solvent-accessible surface area (backbone atoms only — not comparable to full-atom values): 6126 Å² total; per-residue (Å²): 135,70,67,47,83,42,83,54,98,91,39,83,43,78,38,39,79,87,39,92,78,26,81,84,57,59,66,73,64,71,86,63,71,67,49,74,62,53,48,44,37,50,49,52,53,49,52,41,52,50,52,53,58,73,51,45,70,44,70,43,89,88,42,57,64,80,55,25,56,56,50,50,54,51,52,47,55,52,67,49,47,84,76,42,90,59,58,59,80,61,84,80,82,78,82,84,134

Foldseek 3Di:
DDWDWDDDPNDTDIDDPPHCPPPVVPPPPPPPPQPPQNVLLVVLLVVLVVVCVVCVVCCDPPHDPVSVVLVVVLNVCSVCQCVDPPPPPDDRDDDDD